Protein AF-A0A2P5AR96-F1 (afdb_monomer)

Secondary structure (DSSP, 8-state):
-PPPHHHHHH-GGG-TTT-SSTHIIIIIHHHHHHHHHHTT--S--EEEEEEEE-TTT--SEEEEEEEEEEEETTEEEEEEEEEE-SS---B-EEEE-SS-EEEESBSSS-SBTTB---EEE--------

Radius of gyration: 17.68 Å; Cα contacts (8 Å, |Δi|>4): 209; chains: 1; bounding box: 51×31×42 Å

pLDDT: mean 77.27, std 16.02, range [32.47, 93.38]

Foldseek 3Di:
DFDDPCCCPPPQLQACVRNVARQCVVPVVLVVVLVCVLVVNDPDKDKDKDFDADPPRGRYTFKMKMKIWDDDPNDTDIDMDITGPGDDDWDWDWDDDPFKIWIFGQSPHAPDPPDGDIDIDGDPPPDDD

Organism: Parasponia andersonii (NCBI:txid3476)

Structure (mmCIF, N/CA/C/O backbone):
data_AF-A0A2P5AR96-F1
#
_entry.id   AF-A0A2P5AR96-F1
#
loop_
_atom_site.group_PDB
_atom_site.id
_atom_site.type_symbol
_atom_site.label_atom_id
_atom_site.label_alt_id
_atom_site.label_comp_id
_atom_site.label_asym_id
_atom_site.label_entity_id
_atom_site.label_seq_id
_atom_site.pdbx_PDB_ins_code
_atom_site.Cartn_x
_atom_site.Cartn_y
_atom_site.Cartn_z
_atom_site.occupancy
_atom_site.B_iso_or_equiv
_atom_site.auth_seq_id
_atom_site.auth_comp_id
_atom_site.auth_asym_id
_atom_site.auth_atom_id
_atom_site.pdbx_PDB_model_num
ATOM 1 N N . MET A 1 1 ? -2.008 10.601 18.080 1.00 51.12 1 MET A N 1
ATOM 2 C CA . MET A 1 1 ? -3.467 10.383 18.208 1.00 51.12 1 MET A CA 1
ATOM 3 C C . MET A 1 1 ? -3.740 8.880 18.209 1.00 51.12 1 MET A C 1
ATOM 5 O O . MET A 1 1 ? -3.032 8.158 17.514 1.00 51.12 1 MET A O 1
ATOM 9 N N . SER A 1 2 ? -4.679 8.402 19.029 1.00 65.50 2 SER A N 1
ATOM 10 C CA . SER A 1 2 ? -5.047 6.982 19.178 1.00 65.50 2 SER A CA 1
ATOM 11 C C . SER A 1 2 ? -6.275 6.622 18.333 1.00 65.50 2 SER A C 1
ATOM 13 O O . SER A 1 2 ? -7.076 7.497 18.021 1.00 65.50 2 SER A O 1
ATOM 15 N N . VAL A 1 3 ? -6.425 5.342 17.975 1.00 75.62 3 VAL A N 1
ATOM 16 C CA . VAL A 1 3 ? -7.646 4.803 17.337 1.00 75.62 3 VAL A CA 1
ATOM 17 C C . VAL A 1 3 ? -8.839 4.988 18.286 1.00 75.62 3 VAL A C 1
ATOM 19 O O . VAL A 1 3 ? -8.665 4.827 19.497 1.00 75.62 3 VAL A O 1
ATOM 22 N N . SER A 1 4 ? -10.022 5.342 17.770 1.00 83.88 4 SER A N 1
ATOM 23 C CA . SER A 1 4 ? -11.230 5.489 18.594 1.00 83.88 4 SER A CA 1
ATOM 24 C C . SER A 1 4 ? -11.720 4.132 19.110 1.00 83.88 4 SER A C 1
ATOM 26 O O . SER A 1 4 ? -11.583 3.111 18.435 1.00 83.88 4 SER A O 1
ATOM 28 N N . LEU A 1 5 ? -12.299 4.111 20.314 1.00 84.00 5 LEU A N 1
ATOM 29 C CA . LEU A 1 5 ? -12.859 2.884 20.889 1.00 84.00 5 LEU A CA 1
ATOM 30 C C . LEU A 1 5 ? -14.048 2.369 20.063 1.00 84.00 5 LEU A C 1
ATOM 32 O O . LEU A 1 5 ? -14.136 1.176 19.806 1.00 84.00 5 LEU A O 1
ATOM 36 N N . GLU A 1 6 ? -14.883 3.280 19.559 1.00 85.81 6 GLU A N 1
ATOM 37 C CA . GLU A 1 6 ? -15.993 2.960 18.655 1.00 85.81 6 GLU A CA 1
ATOM 38 C C . GLU A 1 6 ? -15.521 2.172 17.423 1.00 85.81 6 GLU A C 1
ATOM 40 O O . GLU A 1 6 ? -16.117 1.152 17.081 1.00 85.81 6 GLU A O 1
ATOM 45 N N . PHE A 1 7 ? -14.421 2.592 16.781 1.00 84.31 7 PHE A N 1
ATOM 46 C CA . PHE A 1 7 ? -13.860 1.866 15.639 1.00 84.31 7 PHE A CA 1
ATOM 47 C C . PHE A 1 7 ? -13.391 0.467 16.041 1.00 84.31 7 PHE A C 1
ATOM 49 O O . PHE A 1 7 ? -13.606 -0.485 15.296 1.00 84.31 7 PHE A O 1
ATOM 56 N N . LEU A 1 8 ? -12.762 0.337 17.214 1.00 82.88 8 LEU A N 1
ATOM 57 C CA . LEU A 1 8 ? -12.278 -0.952 17.705 1.00 82.88 8 LEU A CA 1
ATOM 58 C C . LEU A 1 8 ? -13.424 -1.928 18.003 1.00 82.88 8 LEU A C 1
ATOM 60 O O . LEU A 1 8 ? -13.282 -3.111 17.729 1.00 82.88 8 LEU A O 1
ATOM 64 N N . GLU A 1 9 ? -14.549 -1.448 18.526 1.00 83.88 9 GLU A N 1
ATOM 65 C CA . GLU A 1 9 ? -15.651 -2.308 18.971 1.00 83.88 9 GLU A CA 1
ATOM 66 C C . GLU A 1 9 ? -16.663 -2.634 17.863 1.00 83.88 9 GLU A C 1
ATOM 68 O O . GLU A 1 9 ? -17.207 -3.740 17.824 1.00 83.88 9 GLU A O 1
ATOM 73 N N . SER A 1 10 ? -16.924 -1.691 16.953 1.00 86.06 10 SER A N 1
ATOM 74 C CA . SER A 1 10 ? -18.008 -1.812 15.967 1.00 86.06 10 SER A CA 1
ATOM 75 C C . SER A 1 10 ? -17.552 -2.264 14.578 1.00 86.06 10 SER A C 1
ATOM 77 O O . SER A 1 10 ? -18.348 -2.829 13.824 1.00 86.06 10 SER A O 1
ATOM 79 N N . ASN A 1 11 ? -16.288 -2.031 14.207 1.00 87.00 11 ASN A N 1
ATOM 80 C CA . ASN A 1 11 ? -15.858 -2.214 12.827 1.00 87.00 11 ASN A CA 1
ATOM 81 C C . ASN A 1 11 ? -15.539 -3.687 12.513 1.00 87.00 11 ASN A C 1
ATOM 83 O O . ASN A 1 11 ? -14.748 -4.344 13.187 1.00 87.00 11 ASN A O 1
ATOM 87 N N . ILE A 1 12 ? -16.110 -4.217 11.430 1.00 88.88 12 ILE A N 1
ATOM 88 C CA . ILE A 1 12 ? -15.884 -5.609 11.010 1.00 88.88 12 ILE A CA 1
ATOM 89 C C . ILE A 1 12 ? -14.418 -5.906 10.656 1.00 88.88 12 ILE A C 1
ATOM 91 O O . ILE A 1 12 ? -13.970 -7.037 10.809 1.00 88.88 12 ILE A O 1
ATOM 95 N N . ARG A 1 13 ? -13.644 -4.894 10.240 1.00 87.19 13 ARG A N 1
ATOM 96 C CA . ARG A 1 13 ? -12.235 -5.029 9.825 1.00 87.19 13 ARG A CA 1
ATOM 97 C C . ARG A 1 13 ? -11.279 -5.259 10.990 1.00 87.19 13 ARG A C 1
ATOM 99 O O . ARG A 1 13 ? -10.122 -5.618 10.791 1.00 87.19 13 ARG A O 1
ATOM 106 N N . VAL A 1 14 ? -11.737 -5.016 12.214 1.00 84.12 14 VAL A N 1
ATOM 107 C CA . VAL A 1 14 ? -10.980 -5.316 13.434 1.00 84.12 14 VAL A CA 1
ATOM 108 C C . VAL A 1 14 ? -11.536 -6.540 14.157 1.00 84.12 14 VAL A C 1
ATOM 110 O O . VAL A 1 14 ? -11.031 -6.933 15.201 1.00 84.12 14 VAL A O 1
ATOM 113 N N . ARG A 1 15 ? -12.545 -7.207 13.595 1.00 84.56 15 ARG A N 1
ATOM 114 C CA . ARG A 1 15 ? -13.130 -8.415 14.168 1.00 84.56 15 ARG A CA 1
ATOM 115 C C . ARG A 1 15 ? -12.445 -9.659 13.597 1.00 84.56 15 ARG A C 1
ATOM 117 O O . ARG A 1 15 ? -12.623 -9.947 12.416 1.00 84.56 15 ARG A O 1
ATOM 124 N N . PRO A 1 16 ? -11.669 -10.417 14.397 1.00 79.94 16 PRO A N 1
ATOM 125 C CA . PRO A 1 16 ? -10.900 -11.555 13.888 1.00 79.94 16 PRO A CA 1
ATOM 126 C C . PRO A 1 16 ? -11.779 -12.709 13.378 1.00 79.94 16 PRO A C 1
ATOM 128 O O . PRO A 1 16 ? -11.297 -13.534 12.609 1.00 79.94 16 PRO A O 1
ATOM 131 N N . ASP A 1 17 ? -13.042 -12.766 13.803 1.00 84.38 17 ASP A N 1
ATOM 132 C CA . ASP A 1 17 ? -14.073 -13.698 13.341 1.00 84.38 17 ASP A CA 1
ATOM 133 C C . ASP A 1 17 ? -14.670 -13.331 11.970 1.00 84.38 17 ASP A C 1
ATOM 135 O O . ASP A 1 17 ? -15.260 -14.195 11.327 1.00 84.38 17 ASP A O 1
ATOM 139 N N . LEU A 1 18 ? -14.502 -12.084 11.510 1.00 86.06 18 LEU A N 1
ATOM 140 C CA . LEU A 1 18 ? -15.037 -11.593 10.232 1.00 86.06 18 LEU A CA 1
ATOM 141 C C . LEU A 1 18 ? -13.925 -11.289 9.223 1.00 86.06 18 LEU A C 1
ATOM 143 O O . LEU A 1 18 ? -13.954 -11.790 8.102 1.00 86.06 18 LEU A O 1
ATOM 147 N N . ASP A 1 19 ? -12.918 -10.511 9.625 1.00 83.94 19 ASP A N 1
ATOM 148 C CA . ASP A 1 19 ? -11.729 -10.232 8.822 1.00 83.94 19 ASP A CA 1
ATOM 149 C C . ASP A 1 19 ? -10.457 -10.449 9.644 1.00 83.94 19 ASP A C 1
ATOM 151 O O . ASP A 1 19 ? -9.930 -9.563 10.322 1.00 83.94 19 ASP A O 1
ATOM 155 N N . VAL A 1 20 ? -9.926 -11.668 9.552 1.00 80.81 20 VAL A N 1
ATOM 156 C CA . VAL A 1 20 ? -8.713 -12.067 10.276 1.00 80.81 20 VAL A CA 1
ATOM 157 C C . VAL A 1 20 ? -7.466 -11.297 9.816 1.00 80.81 20 VAL A C 1
ATOM 159 O O . VAL A 1 20 ? -6.494 -11.176 10.566 1.00 80.81 20 VAL A O 1
ATOM 162 N N . LEU A 1 21 ? -7.471 -10.777 8.582 1.00 82.81 21 LEU A N 1
ATOM 163 C CA . LEU A 1 21 ? -6.325 -10.079 8.000 1.00 82.81 21 LEU A CA 1
ATOM 164 C C . LEU A 1 21 ? -6.348 -8.580 8.322 1.00 82.81 21 LEU A C 1
ATOM 166 O O . LEU A 1 21 ? -5.278 -7.969 8.401 1.00 82.81 21 LEU A O 1
ATOM 170 N N . GLY A 1 22 ? -7.530 -8.014 8.5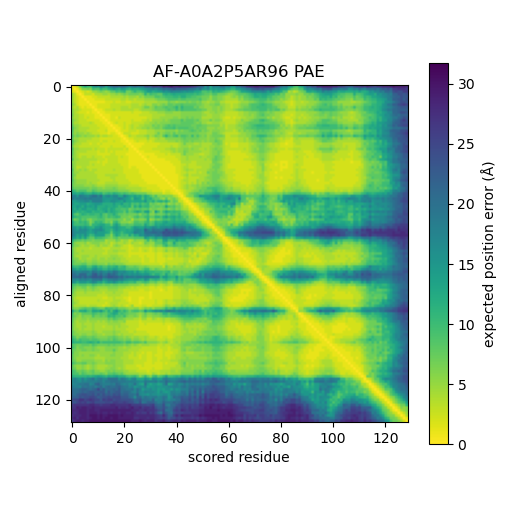63 1.00 86.62 22 GLY A N 1
ATOM 171 C CA . GLY A 1 22 ? -7.735 -6.630 8.981 1.00 86.62 22 GLY A CA 1
ATOM 172 C C . GLY A 1 22 ? -7.062 -5.631 8.045 1.00 86.62 22 GLY A C 1
ATOM 173 O O . GLY A 1 22 ? -7.259 -5.674 6.832 1.00 86.62 22 GLY A O 1
ATOM 174 N N . ALA A 1 23 ? -6.197 -4.765 8.582 1.00 87.69 23 ALA A N 1
ATOM 175 C CA . ALA A 1 23 ? -5.545 -3.714 7.796 1.00 87.69 23 ALA A CA 1
ATOM 176 C C . ALA A 1 23 ? -4.717 -4.251 6.616 1.00 87.69 23 ALA A C 1
ATOM 178 O O . ALA A 1 23 ? -4.538 -3.544 5.628 1.00 87.69 23 ALA A O 1
ATOM 179 N N . LEU A 1 24 ? -4.234 -5.500 6.684 1.00 87.94 24 LEU A N 1
ATOM 180 C CA . LEU A 1 24 ? -3.546 -6.126 5.550 1.00 87.94 24 LEU A CA 1
ATOM 181 C C . LEU A 1 24 ? -4.488 -6.324 4.358 1.00 87.94 24 LEU A C 1
ATOM 183 O O . LEU A 1 24 ? -4.090 -6.056 3.230 1.00 87.94 24 LEU A O 1
ATOM 187 N N . ARG A 1 25 ? -5.719 -6.784 4.597 1.00 87.25 25 ARG A N 1
ATOM 188 C CA . ARG A 1 25 ? -6.701 -6.997 3.528 1.00 87.25 25 ARG A CA 1
ATOM 189 C C . ARG A 1 25 ? -7.301 -5.678 3.058 1.00 87.25 25 ARG A C 1
ATOM 191 O O . ARG A 1 25 ? -7.445 -5.495 1.859 1.00 87.25 25 ARG A O 1
ATOM 198 N N . ASP A 1 26 ? -7.622 -4.779 3.984 1.00 88.69 26 ASP A N 1
ATOM 199 C CA . ASP A 1 26 ? -8.315 -3.529 3.655 1.00 88.69 26 ASP A CA 1
ATOM 200 C C . ASP A 1 26 ? -7.401 -2.501 2.971 1.00 88.69 26 ASP A C 1
ATOM 202 O O . ASP A 1 26 ? -7.798 -1.871 1.999 1.00 88.69 26 ASP A O 1
ATOM 206 N N . LEU A 1 27 ? -6.163 -2.343 3.451 1.00 90.62 27 LEU A N 1
ATOM 207 C CA . LEU A 1 27 ? -5.234 -1.313 2.969 1.00 90.62 27 LEU A CA 1
ATOM 208 C C . LEU A 1 27 ? -3.992 -1.919 2.313 1.00 90.62 27 LEU A C 1
ATOM 210 O O . LEU A 1 27 ? -3.572 -1.483 1.242 1.00 90.62 27 LEU A O 1
ATOM 214 N N . GLY A 1 28 ? -3.420 -2.955 2.931 1.00 89.56 28 GLY A N 1
ATOM 215 C CA . GLY A 1 28 ? -2.206 -3.602 2.434 1.00 89.56 28 GLY A CA 1
ATOM 216 C C . GLY A 1 28 ? -2.352 -4.193 1.032 1.00 89.56 28 GLY A C 1
ATOM 217 O O . GLY A 1 28 ? -1.378 -4.196 0.283 1.00 89.56 28 GLY A O 1
ATOM 218 N N . TRP A 1 29 ? -3.560 -4.616 0.644 1.00 90.62 29 TRP A N 1
ATOM 219 C CA . TRP A 1 29 ? -3.865 -5.107 -0.702 1.00 90.62 29 TRP A CA 1
ATOM 220 C C . TRP A 1 29 ? -3.482 -4.099 -1.794 1.00 90.62 29 TRP A C 1
ATOM 222 O O . TRP A 1 29 ? -2.808 -4.462 -2.758 1.00 90.62 29 TRP A O 1
ATOM 232 N N . TYR A 1 30 ? -3.836 -2.823 -1.610 1.00 93.06 30 TYR A N 1
ATOM 233 C CA . TYR A 1 30 ? -3.494 -1.760 -2.556 1.00 93.06 30 TYR A CA 1
ATOM 234 C C . TYR A 1 30 ? -1.986 -1.523 -2.616 1.00 93.06 30 TYR A C 1
ATOM 236 O O . TYR A 1 30 ? -1.430 -1.417 -3.706 1.00 93.06 30 TYR A O 1
ATOM 244 N N . CYS A 1 31 ? -1.303 -1.502 -1.466 1.00 92.12 31 CYS A N 1
ATOM 245 C CA . CYS A 1 31 ? 0.148 -1.320 -1.420 1.00 92.12 31 CYS A CA 1
ATOM 246 C C . CYS A 1 31 ? 0.899 -2.462 -2.125 1.00 92.12 31 CYS A C 1
ATOM 248 O O . CYS A 1 31 ? 1.844 -2.213 -2.871 1.00 92.12 31 CYS A O 1
ATOM 250 N N . ILE A 1 32 ? 0.475 -3.712 -1.902 1.00 90.62 32 ILE A N 1
ATOM 251 C CA . ILE A 1 32 ? 1.070 -4.893 -2.543 1.00 90.62 32 ILE A CA 1
ATOM 252 C C . ILE A 1 32 ? 0.838 -4.837 -4.054 1.00 90.62 32 ILE A C 1
ATOM 254 O O . ILE A 1 32 ? 1.786 -5.004 -4.816 1.00 90.62 32 ILE A O 1
ATOM 258 N N . GLY A 1 33 ? -0.392 -4.550 -4.491 1.00 91.56 33 GLY A N 1
ATOM 259 C CA . GLY A 1 33 ? -0.712 -4.410 -5.912 1.00 91.56 33 GLY A CA 1
ATOM 260 C C . GLY A 1 33 ? 0.103 -3.311 -6.597 1.00 91.56 33 GLY A C 1
ATOM 261 O O . GLY A 1 33 ? 0.649 -3.546 -7.671 1.00 91.56 33 GLY A O 1
ATOM 262 N N . ALA A 1 34 ? 0.248 -2.151 -5.952 1.00 92.00 34 ALA A N 1
ATOM 263 C CA . ALA A 1 34 ? 1.007 -1.018 -6.480 1.00 92.00 34 ALA A CA 1
ATOM 264 C C . ALA A 1 34 ? 2.485 -1.358 -6.704 1.00 92.00 34 ALA A C 1
ATOM 266 O O . ALA A 1 34 ? 3.054 -1.022 -7.740 1.00 92.00 34 ALA A O 1
ATOM 267 N N . ILE A 1 35 ? 3.104 -2.057 -5.750 1.00 90.75 35 ILE A N 1
ATOM 268 C CA . ILE A 1 35 ? 4.490 -2.508 -5.879 1.00 90.75 35 ILE A CA 1
ATOM 269 C C . ILE A 1 35 ? 4.623 -3.583 -6.949 1.00 90.75 35 ILE A C 1
ATOM 271 O O . ILE A 1 35 ? 5.522 -3.494 -7.777 1.00 90.75 35 ILE A O 1
ATOM 275 N N . LEU A 1 36 ? 3.749 -4.592 -6.957 1.00 89.56 36 LEU A N 1
ATOM 276 C CA . LEU A 1 36 ? 3.810 -5.638 -7.978 1.00 89.56 36 LEU A CA 1
ATOM 277 C C . LEU A 1 36 ? 3.700 -5.035 -9.379 1.00 89.56 36 LEU A C 1
ATOM 279 O O . LEU A 1 36 ? 4.487 -5.388 -10.248 1.00 89.56 36 LEU A O 1
ATOM 283 N N . TRP A 1 37 ? 2.799 -4.073 -9.571 1.00 90.69 37 TRP A N 1
ATOM 284 C CA . TRP A 1 37 ? 2.698 -3.314 -10.813 1.00 90.69 37 TRP A CA 1
ATOM 285 C C . TRP A 1 37 ? 3.977 -2.518 -11.125 1.00 90.69 37 TRP A C 1
ATOM 287 O O . TRP A 1 37 ? 4.470 -2.577 -12.248 1.00 90.69 37 TRP A O 1
ATOM 297 N N . ALA A 1 38 ? 4.553 -1.818 -10.141 1.00 89.56 38 ALA A N 1
ATOM 298 C CA . ALA A 1 38 ? 5.753 -0.998 -10.333 1.00 89.56 38 ALA A CA 1
ATOM 299 C C . ALA A 1 38 ? 7.006 -1.805 -10.726 1.00 89.56 38 ALA A C 1
ATOM 301 O O . ALA A 1 38 ? 7.895 -1.260 -11.378 1.00 89.56 38 ALA A O 1
ATOM 302 N N . PHE A 1 39 ? 7.077 -3.079 -10.331 1.00 87.25 39 PHE A N 1
ATOM 303 C CA . PHE A 1 39 ? 8.204 -3.979 -10.609 1.00 87.25 39 PHE A CA 1
ATOM 304 C C . PHE A 1 39 ? 7.891 -5.057 -11.658 1.00 87.25 39 PHE A C 1
ATOM 306 O O . PHE A 1 39 ? 8.641 -6.024 -11.761 1.00 87.25 39 PHE A O 1
ATOM 313 N N . ASP A 1 40 ? 6.809 -4.899 -12.425 1.00 88.25 40 ASP A N 1
ATOM 314 C CA . ASP A 1 40 ? 6.395 -5.833 -13.484 1.00 88.25 40 ASP A CA 1
ATOM 315 C C . ASP A 1 40 ? 6.199 -7.285 -12.995 1.00 88.25 40 ASP A C 1
ATOM 317 O O . ASP A 1 40 ? 6.650 -8.254 -13.598 1.00 88.25 40 ASP A O 1
ATOM 321 N N . TYR A 1 41 ? 5.517 -7.434 -11.856 1.00 86.25 41 TYR A N 1
ATOM 322 C CA . TYR A 1 41 ? 5.104 -8.711 -11.259 1.00 86.25 41 TYR A CA 1
ATOM 323 C C . TYR A 1 41 ? 6.244 -9.744 -11.121 1.00 86.25 41 TYR A C 1
ATOM 325 O O . TYR A 1 41 ? 6.171 -10.846 -11.675 1.00 86.25 41 TYR A O 1
ATOM 333 N N . PRO A 1 42 ? 7.292 -9.441 -10.332 1.00 79.56 42 PRO A N 1
ATOM 334 C CA . PRO A 1 42 ? 8.451 -10.314 -10.200 1.00 79.56 42 PRO A CA 1
ATOM 335 C C . PRO A 1 42 ? 8.097 -11.625 -9.478 1.00 79.56 42 PRO A C 1
ATOM 337 O O . PRO A 1 42 ? 7.373 -11.637 -8.482 1.00 79.56 42 PRO A O 1
ATOM 340 N N . ILE A 1 43 ? 8.664 -12.738 -9.953 1.00 70.56 43 ILE A N 1
ATOM 341 C CA . ILE A 1 43 ? 8.403 -14.094 -9.429 1.00 70.56 43 ILE A CA 1
ATOM 342 C C . ILE A 1 43 ? 9.087 -14.356 -8.074 1.00 70.56 43 ILE A C 1
ATOM 344 O O . ILE A 1 43 ? 8.543 -15.090 -7.249 1.00 70.56 43 ILE A O 1
ATOM 348 N N . THR A 1 44 ? 10.255 -13.756 -7.816 1.00 64.56 44 THR A N 1
ATOM 349 C CA . THR A 1 44 ? 11.032 -13.970 -6.580 1.00 64.56 44 THR A CA 1
ATOM 350 C C . THR A 1 44 ? 11.077 -12.696 -5.757 1.00 64.56 44 THR A C 1
ATOM 352 O O . THR A 1 44 ? 11.569 -11.678 -6.231 1.00 64.56 44 THR A O 1
ATOM 355 N N . ILE A 1 45 ? 10.605 -12.756 -4.511 1.00 68.19 45 ILE A N 1
ATOM 356 C CA . ILE A 1 45 ? 10.525 -11.598 -3.620 1.00 68.19 45 ILE A CA 1
ATOM 357 C C . ILE A 1 45 ? 11.150 -11.956 -2.270 1.00 68.19 45 ILE A C 1
ATOM 359 O O . ILE A 1 45 ? 10.678 -12.869 -1.594 1.00 68.19 45 ILE A O 1
ATOM 363 N N . TYR A 1 46 ? 12.174 -11.210 -1.847 1.00 74.75 46 TYR A N 1
ATOM 364 C CA . TYR A 1 46 ? 12.683 -11.282 -0.476 1.00 74.75 46 TYR A CA 1
ATOM 365 C C . TYR A 1 46 ? 12.035 -10.178 0.354 1.00 74.75 46 TYR A C 1
ATOM 367 O O . TYR A 1 46 ? 12.210 -8.996 0.061 1.00 74.75 46 TYR A O 1
ATOM 375 N N . SER A 1 47 ? 11.281 -10.552 1.389 1.00 75.19 47 SER A N 1
ATOM 376 C CA . SER A 1 47 ? 10.555 -9.601 2.237 1.00 75.19 47 SER A CA 1
ATOM 377 C C . SER A 1 47 ? 11.010 -9.659 3.691 1.00 75.19 47 SER A C 1
ATOM 379 O O . SER A 1 47 ? 11.105 -10.743 4.267 1.00 75.19 47 SER A O 1
ATOM 381 N N . SER A 1 48 ? 11.182 -8.495 4.314 1.00 76.38 48 SER A N 1
ATOM 382 C CA . SER A 1 48 ? 11.297 -8.341 5.767 1.00 76.38 48 SER A CA 1
ATOM 383 C C . SER A 1 48 ? 10.153 -7.464 6.265 1.00 76.38 48 SER A C 1
ATOM 385 O O . SER A 1 48 ? 9.854 -6.436 5.662 1.00 76.38 48 SER A O 1
ATOM 387 N N . SER A 1 49 ? 9.479 -7.860 7.348 1.00 79.44 49 SER A N 1
ATOM 388 C CA . SER A 1 49 ? 8.284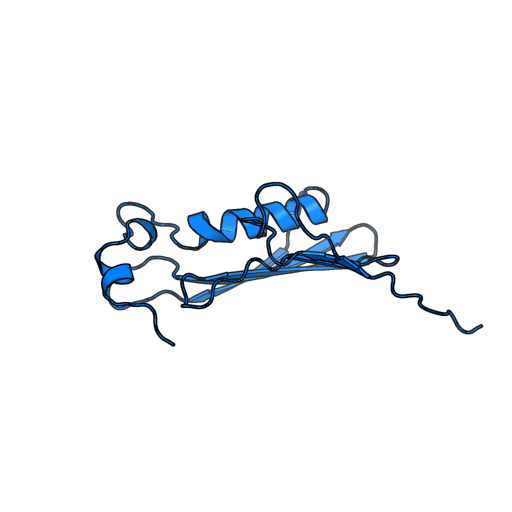 -7.157 7.831 1.00 79.44 49 SER A CA 1
ATOM 389 C C . SER A 1 49 ? 8.283 -6.958 9.341 1.00 79.44 49 SER A C 1
ATOM 391 O O . SER A 1 49 ? 8.635 -7.867 10.092 1.00 79.44 49 SER A O 1
ATOM 393 N N . SER A 1 50 ? 7.804 -5.795 9.780 1.00 74.75 50 SER A N 1
ATOM 394 C CA . SER A 1 50 ? 7.521 -5.472 11.176 1.00 74.75 50 SER A CA 1
ATOM 395 C C . SER A 1 50 ? 6.031 -5.171 11.335 1.00 74.75 50 SER A C 1
ATOM 397 O O . SER A 1 50 ? 5.497 -4.223 10.755 1.00 74.75 50 SER A O 1
ATOM 399 N N . ALA A 1 51 ? 5.340 -6.008 12.111 1.00 74.06 51 ALA A N 1
ATOM 400 C CA . ALA A 1 51 ? 3.896 -5.937 12.311 1.00 74.06 51 ALA A CA 1
ATOM 401 C C . ALA A 1 51 ? 3.558 -5.478 13.730 1.00 74.06 51 ALA A C 1
ATOM 403 O O . ALA A 1 51 ? 4.125 -5.974 14.706 1.00 74.06 51 ALA A O 1
ATOM 404 N N . ARG A 1 52 ? 2.551 -4.610 13.868 1.00 67.19 52 ARG A N 1
ATOM 405 C CA . ARG A 1 52 ? 1.982 -4.254 15.171 1.00 67.19 52 ARG A CA 1
ATOM 406 C C . ARG A 1 52 ? 0.560 -4.790 15.290 1.00 67.19 52 ARG A C 1
ATOM 408 O O . ARG A 1 52 ? -0.328 -4.434 14.517 1.00 67.19 52 ARG A O 1
ATOM 415 N N . ARG A 1 53 ? 0.348 -5.631 16.304 1.00 66.69 53 ARG A N 1
ATOM 416 C CA . ARG A 1 53 ? -0.956 -6.216 16.653 1.00 66.69 53 ARG A CA 1
ATOM 417 C C . ARG A 1 53 ? -1.455 -5.626 17.962 1.00 66.69 53 ARG A C 1
ATOM 419 O O . ARG A 1 53 ? -0.670 -5.449 18.895 1.00 66.69 53 ARG A O 1
ATOM 426 N N . TYR A 1 54 ? -2.749 -5.341 18.050 1.00 60.34 54 TYR A N 1
ATOM 427 C CA . TYR A 1 54 ? -3.336 -4.814 19.277 1.00 60.34 54 TYR A CA 1
ATOM 428 C C . TYR A 1 54 ? -3.743 -5.967 20.202 1.00 60.34 54 TYR A C 1
ATOM 430 O O . TYR A 1 54 ? -4.713 -6.671 19.964 1.00 60.34 54 TYR A O 1
ATOM 438 N N . LYS A 1 55 ? -2.978 -6.201 21.273 1.00 57.53 55 LYS A N 1
ATOM 439 C CA . LYS A 1 55 ? -3.149 -7.399 22.119 1.00 57.53 55 LYS A CA 1
ATOM 440 C C . LYS A 1 55 ? -4.436 -7.422 22.956 1.00 57.53 55 LYS A C 1
ATOM 442 O O . LYS A 1 55 ? -4.796 -8.489 23.438 1.00 57.53 55 LYS A O 1
ATOM 447 N N . LYS A 1 56 ? -5.087 -6.275 23.184 1.00 55.12 56 LYS A N 1
ATOM 448 C CA . LYS A 1 56 ? -6.035 -6.122 24.302 1.00 55.12 56 LYS A CA 1
ATOM 449 C C . LYS A 1 56 ? -7.495 -6.471 23.986 1.00 55.12 56 LYS A C 1
ATOM 451 O O . LYS A 1 56 ? -8.233 -6.725 24.926 1.00 55.12 56 LYS A O 1
ATOM 456 N N . LEU A 1 57 ? -7.903 -6.494 22.714 1.00 53.19 57 LEU A N 1
ATOM 457 C CA . LEU A 1 57 ? -9.313 -6.723 22.355 1.00 53.19 57 LEU A CA 1
ATOM 458 C C . LEU A 1 57 ? -9.484 -7.474 21.024 1.00 53.19 57 LEU A C 1
ATOM 460 O O . LEU A 1 57 ? -10.332 -8.351 20.912 1.00 53.19 57 LEU A O 1
ATOM 464 N N . HIS A 1 58 ? -8.603 -7.226 20.052 1.00 58.56 58 HIS A N 1
ATOM 465 C CA . HIS A 1 58 ? -8.746 -7.758 18.701 1.00 58.56 58 HIS A CA 1
ATOM 466 C C . HIS A 1 58 ? -7.397 -8.224 18.156 1.00 58.56 58 HIS A C 1
ATOM 468 O O . HIS A 1 58 ? -6.508 -7.422 17.885 1.00 58.56 58 HIS A O 1
ATOM 474 N N . ARG A 1 59 ? -7.227 -9.541 17.986 1.00 65.31 59 ARG A N 1
ATOM 475 C CA . ARG A 1 59 ? -6.002 -10.175 17.453 1.00 65.31 59 ARG A CA 1
ATOM 476 C C . ARG A 1 59 ? -5.781 -9.910 15.948 1.00 65.31 59 ARG A C 1
ATOM 478 O O . ARG A 1 59 ? -5.130 -10.707 15.281 1.00 65.31 59 ARG A O 1
ATOM 485 N N . CYS A 1 60 ? -6.319 -8.821 15.408 1.00 72.00 60 CYS A N 1
ATOM 486 C CA . CYS A 1 60 ? -6.205 -8.433 14.007 1.00 72.00 60 CYS A CA 1
ATOM 487 C C . CYS A 1 60 ? -4.938 -7.593 13.756 1.00 72.00 60 CYS A C 1
ATOM 489 O O . CYS A 1 60 ? -4.372 -6.964 14.663 1.00 72.00 60 CYS A O 1
ATOM 491 N N . ASN A 1 61 ? -4.464 -7.586 12.508 1.00 77.25 61 ASN A N 1
ATOM 492 C CA . ASN A 1 61 ? -3.351 -6.725 12.111 1.00 77.25 61 ASN A CA 1
ATOM 493 C C . ASN A 1 61 ? -3.859 -5.285 11.977 1.00 77.25 61 ASN A C 1
ATOM 495 O O . ASN A 1 61 ? -4.727 -5.009 11.154 1.00 77.25 61 ASN A O 1
ATOM 499 N N . MET A 1 62 ? -3.308 -4.379 12.787 1.00 82.00 62 MET A N 1
ATOM 500 C CA . MET A 1 62 ? -3.710 -2.965 12.800 1.00 82.00 62 MET A CA 1
ATOM 501 C C . MET A 1 62 ? -2.794 -2.092 11.955 1.00 82.00 62 MET A C 1
ATOM 503 O O . MET A 1 62 ? -3.227 -1.073 11.428 1.00 82.00 62 MET A O 1
ATOM 507 N N . SER A 1 63 ? -1.520 -2.468 11.865 1.00 85.50 63 SER A N 1
ATOM 508 C CA . SER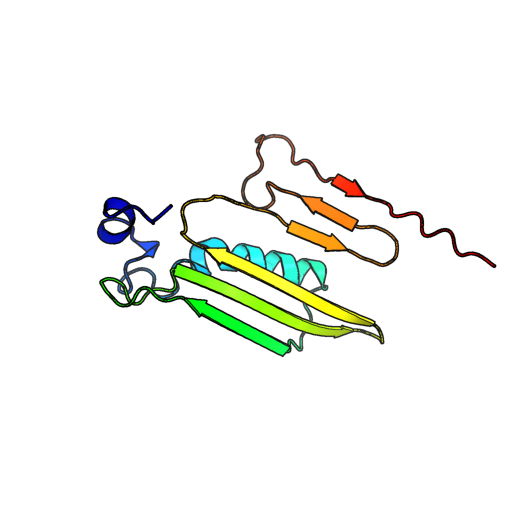 A 1 63 ? -0.543 -1.800 11.017 1.00 85.50 63 SER A CA 1
ATOM 509 C C . SER A 1 63 ? 0.639 -2.716 10.740 1.00 85.50 63 SER A C 1
ATOM 511 O O . SER A 1 63 ? 1.046 -3.487 11.619 1.00 85.50 63 SER A O 1
ATOM 513 N N . LEU A 1 64 ? 1.241 -2.580 9.569 1.00 87.88 64 LEU A N 1
ATOM 514 C CA . LEU A 1 64 ? 2.480 -3.260 9.222 1.00 87.88 64 LEU A CA 1
ATOM 515 C C . LEU A 1 64 ? 3.310 -2.367 8.310 1.00 87.88 64 LEU A C 1
ATOM 517 O O . LEU A 1 64 ? 2.779 -1.647 7.465 1.00 87.88 64 LEU A O 1
ATOM 521 N N . THR A 1 65 ? 4.620 -2.454 8.501 1.00 88.62 65 THR A N 1
ATOM 522 C CA . THR A 1 65 ? 5.608 -1.954 7.555 1.00 88.62 65 THR A CA 1
ATOM 523 C C . THR A 1 65 ? 6.398 -3.148 7.046 1.00 88.62 65 THR A C 1
ATOM 525 O O . THR A 1 65 ? 6.886 -3.946 7.850 1.00 88.62 65 THR A O 1
ATOM 528 N N . ALA A 1 66 ? 6.529 -3.286 5.733 1.00 88.69 66 ALA A N 1
ATOM 529 C CA . ALA A 1 66 ? 7.408 -4.279 5.126 1.00 88.69 66 ALA A CA 1
ATOM 530 C C . ALA A 1 66 ? 8.308 -3.631 4.090 1.00 88.69 66 ALA A C 1
ATOM 532 O O . ALA A 1 66 ? 7.913 -2.672 3.432 1.00 88.69 66 ALA A O 1
ATOM 533 N N . SER A 1 67 ? 9.497 -4.198 3.951 1.00 88.69 67 SER A N 1
ATOM 534 C CA . SER A 1 67 ? 10.449 -3.877 2.901 1.00 88.69 67 SER A CA 1
ATOM 535 C C . SER A 1 67 ? 10.666 -5.110 2.038 1.00 88.69 67 SER A C 1
ATOM 537 O O . SER A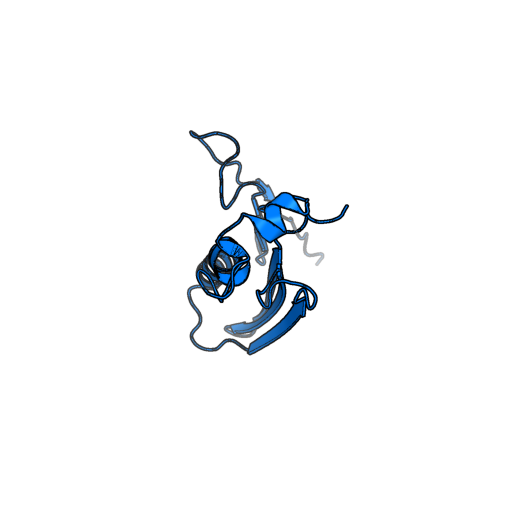 1 67 ? 10.752 -6.232 2.545 1.00 88.69 67 SER A O 1
ATOM 539 N N . PHE A 1 68 ? 10.761 -4.883 0.738 1.00 87.56 68 PHE A N 1
ATOM 540 C CA . PHE A 1 68 ? 10.956 -5.893 -0.285 1.00 87.56 68 PHE A CA 1
ATOM 541 C C . PHE A 1 68 ? 12.224 -5.572 -1.064 1.00 87.56 68 PHE A C 1
ATOM 543 O O . PHE A 1 68 ? 12.508 -4.404 -1.335 1.00 87.56 68 PHE A O 1
ATOM 550 N N . HIS A 1 69 ? 12.969 -6.614 -1.411 1.00 84.88 69 HIS A N 1
ATOM 551 C CA . HIS A 1 69 ? 14.186 -6.522 -2.202 1.00 84.88 69 HIS A CA 1
ATOM 552 C C . HIS A 1 69 ? 14.107 -7.476 -3.391 1.00 84.88 69 HIS A C 1
ATOM 554 O O . HIS A 1 69 ? 13.708 -8.637 -3.240 1.00 84.88 69 HIS A O 1
ATOM 560 N N . TRP A 1 70 ? 14.527 -6.976 -4.552 1.00 79.75 70 TRP A N 1
ATOM 561 C CA . TRP A 1 70 ? 14.646 -7.738 -5.788 1.00 79.75 70 TRP A CA 1
ATOM 562 C C . TRP A 1 70 ? 16.016 -7.533 -6.412 1.00 79.75 70 TRP A C 1
ATOM 564 O O . TRP A 1 70 ? 16.573 -6.434 -6.388 1.00 79.75 70 TRP A O 1
ATOM 574 N N . ASP A 1 71 ? 16.503 -8.598 -7.036 1.00 72.50 71 ASP A N 1
ATOM 575 C CA . ASP A 1 71 ? 17.658 -8.552 -7.919 1.00 72.50 71 ASP A CA 1
ATOM 576 C C . ASP A 1 71 ? 17.139 -8.613 -9.360 1.00 72.50 71 ASP A C 1
ATOM 578 O O . ASP A 1 71 ? 16.893 -9.687 -9.912 1.00 72.50 71 ASP A O 1
ATOM 582 N N . ILE A 1 72 ? 16.837 -7.443 -9.929 1.00 66.81 72 ILE A N 1
ATOM 583 C CA . ILE A 1 72 ? 16.358 -7.316 -11.308 1.00 66.81 72 ILE A CA 1
ATOM 584 C C . ILE A 1 72 ? 17.540 -6.824 -12.133 1.00 66.81 72 ILE A C 1
ATOM 586 O O . ILE A 1 72 ? 17.989 -5.695 -11.966 1.00 66.81 72 ILE A O 1
ATOM 590 N N . SER A 1 73 ? 18.066 -7.690 -13.003 1.00 62.59 73 SER A N 1
ATOM 591 C CA . SER A 1 73 ? 19.066 -7.360 -14.030 1.00 62.59 73 SER A CA 1
ATOM 592 C C . SER A 1 73 ? 20.133 -6.341 -13.583 1.00 62.59 73 SER A C 1
ATOM 594 O O . SER A 1 73 ? 20.244 -5.262 -14.165 1.00 62.59 73 SER A O 1
ATOM 596 N N . SER A 1 74 ? 20.925 -6.680 -12.558 1.00 58.97 74 SER A N 1
ATOM 597 C CA . SER A 1 74 ? 22.070 -5.905 -12.030 1.00 58.97 74 SER A CA 1
ATOM 598 C C . SER A 1 74 ? 21.772 -4.587 -11.298 1.00 58.97 74 SER A C 1
ATOM 600 O O . SER A 1 74 ? 22.710 -3.924 -10.852 1.00 58.97 74 SER A O 1
ATOM 602 N N . THR A 1 75 ? 20.504 -4.216 -11.098 1.00 66.62 75 THR A N 1
ATOM 603 C CA . THR A 1 75 ? 20.125 -3.088 -10.237 1.00 66.62 75 THR A CA 1
ATOM 604 C C . THR A 1 75 ? 19.436 -3.585 -8.970 1.00 66.62 75 THR A C 1
ATOM 606 O O . THR A 1 75 ? 18.386 -4.227 -9.006 1.00 66.62 75 THR A O 1
ATOM 609 N N . ASN A 1 76 ? 20.024 -3.261 -7.814 1.00 73.56 76 ASN A N 1
ATOM 610 C CA . ASN A 1 76 ? 19.418 -3.569 -6.523 1.00 73.56 76 ASN A CA 1
ATOM 611 C C . ASN A 1 76 ? 18.169 -2.702 -6.342 1.00 73.56 76 ASN A C 1
ATOM 613 O O . ASN A 1 76 ? 18.253 -1.494 -6.108 1.00 73.56 76 ASN A O 1
ATOM 617 N N . SER A 1 77 ? 17.014 -3.335 -6.501 1.00 84.88 77 SER A N 1
ATOM 618 C CA . SER A 1 77 ? 15.713 -2.693 -6.448 1.00 84.88 77 SER A CA 1
ATOM 619 C C . SER A 1 77 ? 15.073 -2.973 -5.099 1.00 84.88 77 SER A C 1
ATOM 621 O O . SER A 1 77 ? 15.108 -4.097 -4.596 1.00 84.88 77 SER A O 1
ATOM 623 N N . SER A 1 78 ? 14.474 -1.955 -4.490 1.00 89.06 78 SER A N 1
ATOM 624 C CA . SER A 1 78 ? 13.769 -2.127 -3.224 1.00 89.06 78 SER A CA 1
ATOM 625 C C . SER A 1 78 ? 12.480 -1.333 -3.191 1.00 89.06 78 SER A C 1
ATOM 627 O O . SER A 1 78 ? 12.319 -0.343 -3.904 1.00 89.06 78 SER A O 1
ATOM 629 N N . ALA A 1 79 ? 11.559 -1.779 -2.349 1.00 90.62 79 ALA A N 1
ATOM 630 C CA . ALA A 1 79 ? 10.337 -1.055 -2.061 1.00 90.62 79 ALA A CA 1
ATOM 631 C C . ALA A 1 79 ? 9.947 -1.237 -0.607 1.00 90.62 79 ALA A C 1
ATOM 633 O O . ALA A 1 79 ? 10.327 -2.211 0.045 1.00 90.62 79 ALA A O 1
ATOM 634 N N . SER A 1 80 ? 9.134 -0.317 -0.115 1.00 92.25 80 SER A N 1
ATOM 635 C CA . SER A 1 80 ? 8.534 -0.409 1.202 1.00 92.25 80 SER A CA 1
ATOM 636 C C . SER A 1 80 ? 7.035 -0.167 1.112 1.00 92.25 80 SER A C 1
ATOM 638 O O . SER A 1 80 ? 6.564 0.653 0.328 1.00 92.25 80 SER A O 1
ATOM 640 N N . ILE A 1 81 ? 6.280 -0.900 1.925 1.00 91.94 81 ILE A N 1
ATOM 641 C CA . ILE A 1 81 ? 4.863 -0.636 2.164 1.00 91.94 81 ILE A CA 1
ATOM 642 C C . ILE A 1 81 ? 4.663 -0.256 3.609 1.00 91.94 81 ILE A C 1
ATOM 644 O O . ILE A 1 81 ? 5.292 -0.815 4.511 1.00 91.94 81 ILE A O 1
ATOM 648 N N . HIS A 1 82 ? 3.711 0.637 3.820 1.00 92.06 82 HIS A N 1
ATOM 649 C CA . HIS A 1 82 ? 3.137 0.892 5.120 1.00 92.06 82 HIS A CA 1
ATOM 650 C C . HIS A 1 82 ? 1.626 0.972 4.973 1.00 92.06 82 HIS A C 1
ATOM 652 O O . HIS A 1 82 ? 1.119 1.701 4.128 1.00 92.06 82 HIS A O 1
ATOM 658 N N . TYR A 1 83 ? 0.908 0.240 5.814 1.00 90.50 83 TYR A N 1
ATOM 659 C CA . TYR A 1 83 ? -0.540 0.348 5.906 1.00 90.50 83 TYR A CA 1
ATOM 660 C C . TYR A 1 83 ? -0.970 0.273 7.365 1.00 90.50 83 TYR A C 1
ATOM 662 O O . TYR A 1 83 ? -0.324 -0.386 8.191 1.00 90.50 83 TYR A O 1
ATOM 670 N N . SER A 1 84 ? -2.041 0.990 7.706 1.00 89.31 84 SER A N 1
ATOM 671 C CA . SER A 1 84 ? -2.399 1.232 9.099 1.00 89.31 84 SER A CA 1
ATOM 672 C C . SER A 1 84 ? -3.829 1.747 9.265 1.00 89.31 84 SER A C 1
ATOM 674 O O . SER A 1 84 ? -4.235 2.658 8.557 1.00 89.31 84 SER A O 1
ATOM 676 N N . PHE A 1 85 ? -4.554 1.243 10.267 1.00 85.56 85 PHE A N 1
ATOM 677 C CA . PHE A 1 85 ? -5.821 1.825 10.750 1.00 85.56 85 PHE A CA 1
ATOM 678 C C . PHE A 1 85 ? -5.622 2.952 11.781 1.00 85.56 85 PHE A C 1
ATOM 680 O O . PHE A 1 85 ? -6.536 3.313 12.521 1.00 85.56 85 PHE A O 1
ATOM 687 N N . LEU A 1 86 ? -4.405 3.485 11.899 1.00 78.94 86 LEU A N 1
ATOM 688 C CA . LEU A 1 86 ? -4.110 4.620 12.772 1.00 78.94 86 LEU A CA 1
ATOM 689 C C . LEU A 1 86 ? -4.641 5.934 12.180 1.00 78.94 86 LEU A C 1
ATOM 691 O O . LEU A 1 86 ? -4.830 6.023 10.973 1.00 78.94 86 LEU A O 1
ATOM 695 N N . PRO A 1 87 ? -4.860 6.966 13.013 1.00 63.62 87 PRO A N 1
ATOM 696 C CA . PRO A 1 87 ? -5.776 8.071 12.705 1.00 63.62 87 PRO A CA 1
ATOM 697 C C . PRO A 1 87 ? -5.267 9.116 11.695 1.00 63.62 87 PRO A C 1
ATOM 699 O O . PRO A 1 87 ? -5.713 10.258 11.726 1.00 63.62 87 PRO A O 1
ATOM 702 N N . HIS A 1 88 ? -4.353 8.757 10.794 1.00 74.44 88 HIS A N 1
ATOM 703 C CA . HIS A 1 88 ? -3.998 9.596 9.657 1.00 74.44 88 HIS A CA 1
ATOM 704 C C . HIS A 1 88 ? -4.165 8.814 8.357 1.00 74.44 88 HIS A C 1
ATOM 706 O O . HIS A 1 88 ? -3.420 7.869 8.099 1.00 74.44 88 HIS A O 1
ATOM 712 N N . THR A 1 89 ? -5.142 9.224 7.550 1.00 79.06 89 THR A N 1
ATOM 713 C CA . THR A 1 89 ? -5.330 8.693 6.200 1.00 79.06 89 THR A CA 1
ATOM 714 C C . THR A 1 89 ? -4.246 9.256 5.290 1.00 79.06 89 THR A C 1
ATOM 716 O O . THR A 1 89 ? -4.165 10.465 5.088 1.00 79.06 89 THR A O 1
ATOM 719 N N . SER A 1 90 ? -3.439 8.365 4.729 1.00 86.69 90 SER A N 1
ATOM 720 C CA . SER A 1 90 ? -2.458 8.646 3.683 1.00 86.69 90 SER A CA 1
ATOM 721 C C . SER A 1 90 ? -2.598 7.564 2.614 1.00 86.69 90 SER A C 1
ATOM 723 O O . SER A 1 90 ? -2.890 6.406 2.922 1.00 86.69 90 SER A O 1
ATOM 725 N N . MET A 1 91 ? -2.461 7.972 1.354 1.00 90.12 91 MET A N 1
ATOM 726 C CA . MET A 1 91 ? -2.564 7.117 0.167 1.00 90.12 91 MET A CA 1
ATOM 727 C C . MET A 1 91 ? -1.392 7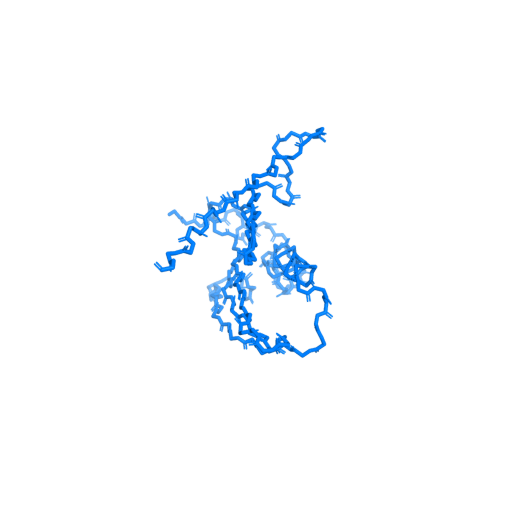.416 -0.776 1.00 90.12 91 MET A C 1
ATOM 729 O O . MET A 1 91 ? -1.558 7.492 -1.994 1.00 90.12 91 MET A O 1
ATOM 733 N N . ASP A 1 92 ? -0.217 7.652 -0.189 1.00 91.69 92 ASP A N 1
ATOM 734 C CA . ASP A 1 92 ? 0.991 8.012 -0.919 1.00 91.69 92 ASP A CA 1
ATOM 735 C C . ASP A 1 92 ? 1.570 6.797 -1.661 1.00 91.69 92 ASP A C 1
ATOM 737 O O . ASP A 1 92 ? 1.773 5.719 -1.097 1.00 91.69 92 ASP A O 1
ATOM 741 N N . PHE A 1 93 ? 1.871 6.997 -2.939 1.00 92.88 93 PHE A N 1
ATOM 742 C CA . PHE A 1 93 ? 2.537 6.048 -3.814 1.00 92.88 93 PHE A CA 1
ATOM 743 C C . PHE A 1 93 ? 3.661 6.759 -4.557 1.00 92.88 93 PHE A C 1
ATOM 745 O O . PHE A 1 93 ? 3.420 7.721 -5.288 1.00 92.88 93 PHE A O 1
ATOM 752 N N . ALA A 1 94 ? 4.888 6.277 -4.382 1.00 93.38 94 ALA A N 1
ATOM 753 C CA . ALA A 1 94 ? 6.060 6.841 -5.027 1.00 93.38 94 ALA A CA 1
ATOM 754 C C . ALA A 1 94 ? 6.920 5.745 -5.657 1.00 93.38 94 ALA A C 1
ATOM 756 O O . ALA A 1 94 ? 7.223 4.737 -5.019 1.00 93.38 94 ALA A O 1
ATOM 757 N N . VAL A 1 95 ? 7.346 5.976 -6.898 1.00 92.12 95 VAL A N 1
ATOM 758 C CA . VAL A 1 95 ? 8.283 5.121 -7.633 1.00 92.12 95 VAL A CA 1
ATOM 759 C C . VAL A 1 95 ? 9.359 6.002 -8.237 1.00 92.12 95 VAL A C 1
ATOM 761 O O . VAL A 1 95 ? 9.060 7.032 -8.838 1.00 92.12 95 VAL A O 1
ATOM 764 N N . SER A 1 96 ? 10.612 5.583 -8.103 1.00 90.88 96 SER A N 1
ATOM 765 C CA . SER A 1 96 ? 11.763 6.308 -8.632 1.00 90.88 96 SER A CA 1
ATOM 766 C C . SER A 1 96 ? 12.594 5.377 -9.499 1.00 90.88 96 SER A C 1
ATOM 768 O O . SER A 1 96 ? 13.085 4.358 -9.021 1.00 90.88 96 SER A O 1
ATOM 770 N N . GLY A 1 97 ? 12.749 5.740 -10.770 1.00 87.94 97 GLY A N 1
ATOM 771 C CA . GLY A 1 97 ? 13.688 5.120 -11.696 1.00 87.94 97 GLY A CA 1
ATOM 772 C C . GLY A 1 97 ? 14.892 6.024 -11.959 1.00 87.94 97 GLY A C 1
ATOM 773 O O . GLY A 1 97 ? 14.995 7.127 -11.426 1.00 87.94 97 GLY A O 1
ATOM 774 N N . SER A 1 98 ? 15.793 5.580 -12.833 1.00 86.94 98 SER A N 1
ATOM 775 C CA . SER A 1 98 ? 16.999 6.335 -13.207 1.00 86.94 98 SER A CA 1
ATOM 776 C C . SER A 1 98 ? 16.703 7.668 -13.907 1.00 86.94 98 SER A C 1
ATOM 778 O O . SER A 1 98 ? 17.450 8.627 -13.740 1.00 86.94 98 SER A O 1
ATOM 780 N N . ASN A 1 99 ? 15.609 7.738 -14.672 1.00 88.44 99 ASN A N 1
ATOM 781 C CA . ASN A 1 99 ? 15.298 8.885 -15.535 1.00 88.44 99 ASN A CA 1
ATOM 782 C C . ASN A 1 99 ? 14.159 9.773 -15.014 1.00 88.44 99 ASN A C 1
ATOM 784 O O . ASN A 1 99 ? 14.014 10.919 -15.447 1.00 88.44 99 ASN A O 1
ATOM 788 N N . ALA A 1 100 ? 13.305 9.240 -14.142 1.00 87.69 100 ALA A N 1
ATOM 789 C CA . ALA A 1 100 ? 12.118 9.928 -13.654 1.00 87.69 100 ALA A CA 1
ATOM 790 C C . ALA A 1 100 ? 11.621 9.305 -12.350 1.00 87.69 100 ALA A C 1
ATOM 792 O O . ALA A 1 100 ? 11.827 8.116 -12.098 1.00 87.69 100 ALA A O 1
ATOM 793 N N . SER A 1 101 ? 10.905 10.105 -11.567 1.00 90.75 101 SER A N 1
ATOM 794 C CA . SER A 1 101 ? 10.101 9.627 -10.453 1.00 90.75 101 SER A CA 1
ATOM 795 C C . SER A 1 101 ? 8.645 10.047 -10.604 1.00 90.75 101 SER A C 1
ATOM 797 O O . SER A 1 101 ? 8.322 11.088 -11.182 1.00 90.75 101 SER A O 1
ATOM 799 N N . ILE A 1 102 ? 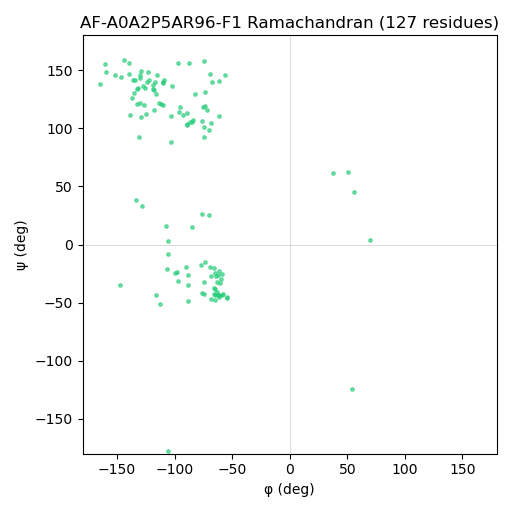7.768 9.199 -10.086 1.00 90.69 102 ILE A N 1
ATOM 800 C CA . ILE A 1 102 ? 6.323 9.366 -10.055 1.00 90.69 102 ILE A CA 1
ATOM 801 C C . ILE A 1 102 ? 5.908 9.414 -8.591 1.00 90.69 102 ILE A C 1
ATOM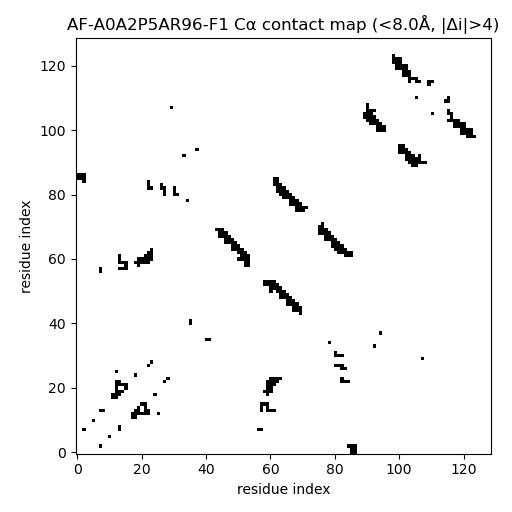 803 O O . ILE A 1 102 ? 6.323 8.560 -7.809 1.00 90.69 102 ILE A O 1
ATOM 807 N N . HIS A 1 103 ? 5.076 10.388 -8.230 1.00 92.81 103 HIS A N 1
ATOM 808 C CA . HIS A 1 103 ? 4.479 10.479 -6.904 1.00 92.81 103 HIS A CA 1
ATOM 809 C C . HIS A 1 103 ? 2.994 10.847 -7.010 1.00 92.81 103 HIS A C 1
ATOM 811 O O . HIS A 1 103 ? 2.645 11.856 -7.627 1.00 92.81 103 HIS A O 1
ATOM 817 N N . ALA A 1 104 ? 2.139 10.034 -6.394 1.00 90.06 104 ALA A N 1
ATOM 818 C CA . ALA A 1 104 ? 0.705 10.259 -6.234 1.00 90.06 104 ALA A CA 1
ATOM 819 C C . ALA A 1 104 ? 0.343 10.203 -4.743 1.00 90.06 104 ALA A C 1
ATOM 821 O O . ALA A 1 104 ? 0.875 9.362 -4.025 1.00 90.06 104 ALA A O 1
ATOM 822 N N . LYS A 1 105 ? -0.549 11.083 -4.276 1.00 90.62 105 LYS A N 1
ATOM 823 C CA . LYS A 1 105 ? -0.977 11.149 -2.856 1.00 90.62 105 LYS A CA 1
ATOM 824 C C . LYS A 1 105 ? -2.383 10.605 -2.605 1.00 90.62 105 LYS A C 1
ATOM 826 O O . LYS A 1 105 ? -2.824 10.485 -1.463 1.00 90.62 105 LYS A O 1
ATOM 831 N N . ASP A 1 106 ? -3.085 10.315 -3.687 1.00 89.19 106 ASP A N 1
ATOM 832 C CA . ASP A 1 106 ? -4.478 9.906 -3.768 1.00 89.19 106 ASP A CA 1
ATOM 833 C C . ASP A 1 106 ? -4.614 8.620 -4.601 1.00 89.19 106 ASP A C 1
ATOM 835 O O . ASP A 1 106 ? -5.603 8.404 -5.293 1.00 89.19 106 ASP A O 1
ATOM 839 N N . PHE A 1 107 ? -3.602 7.746 -4.526 1.00 87.06 107 PHE A N 1
ATOM 840 C CA . PHE A 1 107 ? -3.491 6.547 -5.365 1.00 87.06 107 PHE A CA 1
ATOM 841 C C . PHE A 1 107 ? -4.656 5.555 -5.189 1.00 87.06 107 PHE A C 1
ATOM 843 O O . PHE A 1 107 ? -5.027 4.878 -6.144 1.00 87.06 107 PHE A O 1
ATOM 850 N N . ILE A 1 108 ? -5.225 5.453 -3.983 1.00 87.56 108 ILE A N 1
ATOM 851 C CA . ILE A 1 108 ? -6.323 4.513 -3.692 1.00 87.56 108 ILE A CA 1
ATOM 852 C C . ILE A 1 108 ? -7.681 5.158 -3.989 1.00 87.56 108 ILE A C 1
ATOM 854 O O . ILE A 1 108 ? -8.528 4.555 -4.642 1.00 87.56 108 ILE A O 1
ATOM 858 N N . ILE A 1 109 ? -7.891 6.377 -3.491 1.00 86.50 109 ILE A N 1
ATOM 859 C CA . ILE A 1 109 ? -9.112 7.157 -3.693 1.00 86.50 109 ILE A CA 1
ATOM 860 C C . ILE A 1 109 ? -8.678 8.541 -4.186 1.00 86.50 109 ILE A C 1
ATOM 862 O O . ILE A 1 109 ? -8.118 9.294 -3.382 1.00 86.50 109 ILE A O 1
ATOM 866 N N . PRO A 1 110 ? -8.929 8.876 -5.465 1.00 85.00 110 PRO A N 1
ATOM 867 C CA . PRO A 1 110 ? -8.613 10.186 -6.022 1.00 85.00 110 PRO A CA 1
ATOM 868 C C . PRO A 1 110 ? -9.266 11.320 -5.228 1.00 85.00 110 PRO A C 1
ATOM 870 O O . PRO A 1 110 ? -10.397 11.183 -4.757 1.00 85.00 110 PRO A O 1
ATOM 873 N N . TYR A 1 111 ? -8.597 12.471 -5.117 1.00 82.50 111 TYR A N 1
ATOM 874 C CA . TYR A 1 111 ? -9.210 13.639 -4.467 1.00 82.50 111 TYR A CA 1
ATOM 875 C C . TYR A 1 111 ? -10.376 14.220 -5.274 1.00 82.50 111 TYR A C 1
ATOM 877 O O . TYR A 1 111 ? -11.273 14.842 -4.704 1.00 82.50 111 TYR A O 1
ATOM 885 N N . GLN A 1 112 ? -10.355 14.041 -6.596 1.00 79.12 112 GLN A N 1
ATOM 886 C CA . GLN A 1 112 ? -11.427 14.432 -7.503 1.00 79.12 112 GLN A CA 1
ATOM 887 C C . GLN A 1 112 ? -11.846 13.223 -8.333 1.00 79.12 112 GLN A C 1
ATOM 889 O O . GLN A 1 112 ? -11.004 12.512 -8.872 1.00 79.12 112 GLN A O 1
ATOM 894 N N . GLU A 1 113 ? -13.151 13.008 -8.475 1.00 69.25 113 GLU A N 1
ATOM 895 C CA . GLU A 1 113 ? -13.703 11.829 -9.162 1.00 69.25 113 GLU A CA 1
ATOM 896 C C . GLU A 1 113 ? -13.300 11.741 -10.642 1.00 69.25 113 GLU A C 1
ATOM 898 O O . GLU A 1 113 ? -13.298 10.664 -11.232 1.00 69.25 113 GLU A O 1
ATOM 903 N N . THR A 1 114 ? -12.947 12.873 -11.248 1.00 63.53 114 THR A N 1
ATOM 904 C CA . THR A 1 114 ? -12.680 12.993 -12.681 1.00 63.53 114 THR A CA 1
ATOM 905 C C . THR A 1 114 ? -11.200 12.927 -13.055 1.00 63.53 114 THR A C 1
ATOM 907 O O . THR A 1 114 ? -10.904 12.564 -14.194 1.00 63.53 114 THR A O 1
ATOM 910 N N . TRP A 1 115 ? -10.266 13.245 -12.147 1.00 57.94 115 TRP A N 1
ATOM 911 C CA . TRP A 1 115 ? -8.823 13.246 -12.438 1.00 57.94 115 TRP A CA 1
ATOM 912 C C . TRP A 1 115 ? -7.982 12.957 -11.188 1.00 57.94 115 TRP A C 1
ATOM 914 O O . TRP A 1 115 ? -8.303 13.422 -10.099 1.00 57.94 115 TRP A O 1
ATOM 924 N N . ALA A 1 116 ? -6.853 12.268 -11.373 1.00 57.31 116 ALA A N 1
ATOM 925 C CA . ALA A 1 116 ? -5.816 12.098 -10.356 1.00 57.31 116 ALA A CA 1
ATOM 926 C C . ALA A 1 116 ? -4.562 1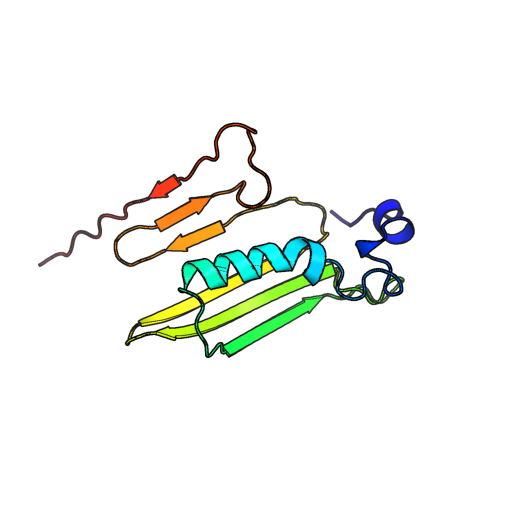2.901 -10.740 1.00 57.31 116 ALA A C 1
ATOM 928 O O . ALA A 1 116 ? -4.191 12.969 -11.917 1.00 57.31 116 ALA A O 1
ATOM 929 N N . LEU A 1 117 ? -3.898 13.514 -9.758 1.00 53.69 117 LEU A N 1
ATOM 930 C CA . LEU A 1 117 ? -2.683 14.299 -9.985 1.00 53.69 117 LEU A CA 1
ATOM 931 C C . LEU A 1 117 ? -1.447 13.399 -9.896 1.00 53.69 117 LEU A C 1
ATOM 933 O O . LEU A 1 117 ? -0.972 13.066 -8.812 1.00 53.69 117 LEU A O 1
ATOM 937 N N . LEU A 1 118 ? -0.895 13.047 -11.056 1.00 49.09 118 LEU A N 1
ATOM 938 C CA . LEU A 1 118 ? 0.390 12.363 -11.156 1.00 49.09 118 LEU A CA 1
ATOM 939 C C . LEU A 1 118 ? 1.520 13.399 -11.244 1.00 49.09 118 LEU A C 1
ATOM 941 O O . LEU A 1 118 ? 1.743 14.004 -12.295 1.00 49.09 118 LEU A O 1
ATOM 945 N N . CYS A 1 119 ? 2.260 13.609 -10.157 1.00 47.47 119 CYS A N 1
ATOM 946 C CA . CYS A 1 119 ? 3.431 14.481 -10.187 1.00 47.47 119 CYS A CA 1
ATOM 947 C C . CYS A 1 119 ? 4.646 13.691 -10.693 1.00 47.47 119 CYS A C 1
ATOM 949 O O . CYS A 1 119 ? 5.197 12.859 -9.972 1.00 47.47 119 CYS A O 1
ATOM 951 N N . SER A 1 120 ? 5.077 13.962 -11.929 1.00 41.44 120 SER A N 1
ATOM 952 C CA . SER A 1 120 ? 6.352 13.471 -12.464 1.00 41.44 120 SER A CA 1
ATOM 953 C C . SER A 1 120 ? 7.462 14.474 -12.150 1.00 41.44 120 SER A C 1
ATOM 955 O O . SER A 1 120 ? 7.485 15.566 -12.718 1.00 41.44 120 SER A O 1
ATOM 957 N N . LEU A 1 121 ? 8.424 14.099 -11.307 1.00 43.62 121 LEU A N 1
ATOM 958 C CA . LEU A 1 121 ? 9.658 14.864 -11.127 1.00 43.62 121 LEU A CA 1
ATOM 959 C C . LEU A 1 121 ? 10.744 14.242 -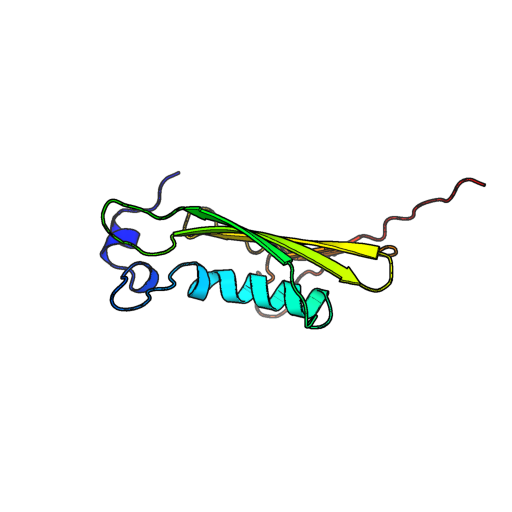12.015 1.00 43.62 121 LEU A C 1
ATOM 961 O O . LEU A 1 121 ? 11.165 13.105 -11.816 1.00 43.62 121 LEU A O 1
ATOM 965 N N . LYS A 1 122 ? 11.209 14.988 -13.022 1.00 35.72 122 LYS A N 1
ATOM 966 C CA . LYS A 1 122 ? 12.440 14.643 -13.748 1.00 35.72 122 LYS A CA 1
ATOM 967 C C . LYS A 1 122 ? 13.620 15.222 -12.974 1.00 35.72 122 LYS A C 1
ATOM 969 O O . LYS A 1 122 ? 13.841 16.431 -13.013 1.00 35.72 122 LYS A O 1
ATOM 974 N N . SER A 1 123 ? 14.381 14.388 -12.273 1.00 42.12 123 SER A N 1
ATOM 975 C CA . SER A 1 123 ? 15.684 14.802 -11.750 1.00 42.12 123 SER A CA 1
ATOM 976 C C . SER A 1 123 ? 16.693 14.818 -12.898 1.00 42.12 123 SER A C 1
ATOM 978 O O . SER A 1 123 ? 17.113 13.767 -13.376 1.00 42.12 123 SER A O 1
ATOM 980 N N . TYR A 1 124 ? 17.076 16.008 -13.358 1.00 34.28 124 TYR A N 1
ATOM 981 C CA . TYR A 1 124 ? 18.174 16.176 -14.308 1.00 34.28 124 TYR A CA 1
ATOM 982 C C . TYR A 1 124 ? 19.495 15.971 -13.552 1.00 34.28 124 TYR A C 1
ATOM 984 O O . TYR A 1 124 ? 20.021 16.902 -12.943 1.00 34.28 124 TYR A O 1
ATOM 992 N N . VAL A 1 125 ? 20.020 14.743 -13.530 1.00 38.62 125 VAL A N 1
ATOM 993 C CA . VAL A 1 125 ? 21.389 14.506 -13.051 1.00 38.62 125 VAL A CA 1
ATOM 994 C C . VAL A 1 125 ? 22.323 14.997 -14.150 1.00 38.62 125 VAL A C 1
ATOM 996 O O . VAL A 1 125 ? 22.501 14.346 -15.175 1.00 38.62 125 VAL A O 1
ATOM 999 N N . LYS A 1 126 ? 22.878 16.196 -13.967 1.00 35.44 126 LYS A N 1
ATOM 1000 C CA . LYS A 1 126 ? 23.945 16.718 -14.819 1.00 35.44 126 LYS A CA 1
ATOM 1001 C C . LYS A 1 126 ? 25.194 15.887 -14.513 1.00 35.44 126 LYS A C 1
ATOM 1003 O O . LYS A 1 126 ? 25.834 16.103 -13.487 1.00 35.44 126 LYS A O 1
ATOM 1008 N N . SER A 1 127 ? 25.490 14.893 -15.347 1.00 32.47 127 SER A N 1
ATOM 1009 C CA . SER A 1 127 ? 26.769 14.187 -15.305 1.00 32.47 127 SER A CA 1
ATOM 1010 C C . SER A 1 127 ? 27.869 15.205 -15.601 1.00 32.47 127 SER A C 1
ATOM 1012 O O . SER A 1 127 ? 27.925 15.752 -16.702 1.00 32.47 127 SER A O 1
ATOM 1014 N N . HIS A 1 128 ? 28.679 15.519 -14.594 1.00 37.94 128 HIS A N 1
ATOM 1015 C CA . HIS A 1 128 ? 29.938 16.218 -14.799 1.00 37.94 128 HIS A CA 1
ATOM 1016 C C . HIS A 1 128 ? 30.914 15.231 -15.448 1.00 37.94 128 HIS A C 1
ATOM 1018 O O . HIS A 1 128 ? 31.218 14.198 -14.850 1.00 37.94 128 HIS A O 1
ATOM 1024 N N . GLU A 1 129 ? 31.314 15.542 -16.682 1.00 36.81 129 GLU A N 1
ATOM 1025 C CA . GLU A 1 129 ? 32.580 15.086 -17.272 1.00 36.81 129 GLU A CA 1
ATOM 1026 C C . GLU A 1 129 ? 33.772 15.664 -16.497 1.00 36.81 129 GLU A C 1
ATOM 1028 O O . GLU A 1 129 ? 33.643 16.803 -15.975 1.00 36.81 129 GLU A O 1
#

Sequence (129 aa):
MSVSLEFLESNIRVRPDLDVLGALRDLGWYCIGAILWAFDYPITIYSSSSARRYKKLHRCNMSLTASFHWDISSTNSSASIHYSFLPHTSMDFAVSGSNASIHAKDFIIPYQETWALLCSLKSYVKSHE

Nearest PDB structures (foldseek):
  1ydw-assembly1_A  TM=8.680E-01  e=6.293E-06  Arabidopsis thaliana
  6nor-assembly1_A  TM=6.942E-01  e=1.305E-01  Micromonospora echinospora
  4ghb-assembly1_B  TM=6.947E-01  e=7.738E+00  Bacteroides uniformis ATCC 8492
  4ghb-assembly1_A  TM=4.573E-01  e=3.804E+00  Bacteroides uniformis ATCC 8492

Solvent-accessible surface area (backbone atoms only — not comparable to full-atom values): 7812 Å² total; per-residue (Å²): 130,74,66,57,67,66,56,61,75,70,36,58,55,40,31,52,93,76,25,56,48,12,27,47,62,75,45,32,46,59,51,52,51,53,50,36,61,75,60,71,62,67,92,68,77,50,75,52,74,54,75,48,64,47,86,87,85,31,88,10,37,40,31,41,39,37,39,38,43,38,86,53,91,94,43,88,43,72,51,73,44,76,33,54,69,53,80,64,95,78,34,72,44,76,51,78,58,96,71,40,30,42,40,29,64,35,70,83,61,50,90,40,98,88,56,72,73,75,47,71,51,69,66,81,77,78,79,80,129

Mean predicted aligned error: 9.34 Å